Protein AF-A0A523GGI2-F1 (afdb_monomer)

Secondary str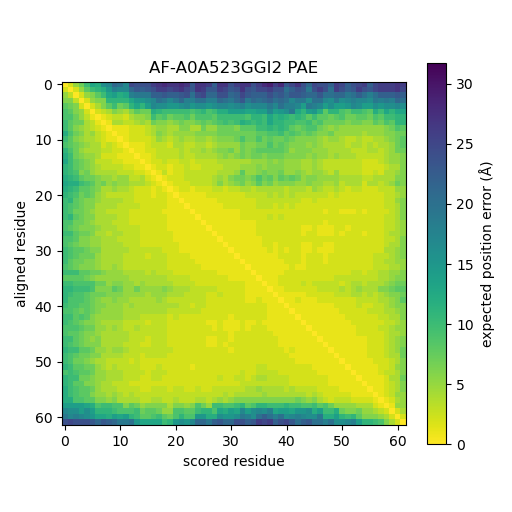ucture (DSSP, 8-state):
----TT--HHHHGGG--TTTHHHHHHHHHHHHHHHHTT--HHHHHHHHHHHHHHHHTS----

Solvent-accessible surface area (backbone atoms only — not comparable to full-atom values): 3831 Å² total; per-residue (Å²): 132,88,81,56,85,82,71,51,67,79,78,49,50,82,48,60,45,90,90,29,46,67,60,52,53,48,48,51,51,53,45,51,55,41,46,78,69,72,44,62,59,70,60,45,53,50,52,45,53,54,51,47,56,55,41,47,68,49,77,83,83,127

Nearest PDB structures (foldseek):
  1skv-assembly2_C  TM=5.325E-01  e=3.439E+00  Sulfolobus spindle-shaped virus 1
  6x94-assembly1_A  TM=6.215E-01  e=8.095E+00  Methanosarcina mazei Go1

Foldseek 3Di:
DPPPVPDDVVVQVVLDDPQQPVVLVVLVVVLVVCVVVVHDNVVSVVVNVVSVVCSSPDDPDD

Radius of gyration: 13.46 Å; Cα contacts (8 Å, |Δi|>4): 28; chains: 1; bounding box: 33×23×32 Å

Sequence (62 aa):
ETNDSKFSIDKFAPYVHQNNIYGITKALEDATYHIERNGNPKVIFTDLSIQLTRLIHKKELV

pLDDT: mean 88.9, std 12.41, range [40.81, 97.94]

Structure (mmCIF, N/CA/C/O backbone):
data_AF-A0A523GGI2-F1
#
_entry.id   AF-A0A523GGI2-F1
#
loop_
_atom_site.group_PDB
_atom_site.id
_atom_site.type_symbol
_atom_site.label_atom_id
_atom_site.label_alt_id
_atom_site.label_comp_id
_atom_site.label_asym_id
_atom_site.label_entity_id
_atom_site.label_seq_id
_atom_site.pdbx_PDB_ins_code
_atom_site.Cartn_x
_atom_site.Cartn_y
_atom_site.Cartn_z
_atom_site.occupancy
_atom_site.B_iso_or_equiv
_atom_site.auth_seq_id
_atom_site.auth_comp_id
_atom_site.auth_asym_id
_atom_site.auth_atom_id
_atom_site.pdbx_PDB_model_num
ATOM 1 N N . GLU A 1 1 ? 13.695 -16.066 5.891 1.00 40.81 1 GLU A N 1
ATOM 2 C CA . GLU A 1 1 ? 12.231 -15.903 5.787 1.00 40.81 1 GLU A CA 1
ATOM 3 C C . GLU A 1 1 ? 11.710 -15.391 7.116 1.00 40.81 1 GLU A C 1
ATOM 5 O O . GLU A 1 1 ? 11.939 -16.014 8.147 1.00 40.81 1 GLU A O 1
ATOM 10 N N . THR A 1 2 ? 11.136 -14.195 7.125 1.00 46.38 2 THR A N 1
ATOM 11 C CA . THR A 1 2 ? 10.655 -13.530 8.339 1.00 46.38 2 THR A CA 1
ATOM 12 C C . THR A 1 2 ? 9.268 -14.054 8.693 1.00 46.38 2 THR A C 1
ATOM 14 O O . THR A 1 2 ? 8.264 -13.430 8.365 1.00 46.38 2 THR A O 1
ATOM 17 N N . ASN A 1 3 ? 9.208 -15.205 9.367 1.00 60.62 3 ASN A N 1
ATOM 18 C CA . ASN A 1 3 ? 8.035 -15.582 10.158 1.00 60.62 3 ASN A CA 1
ATOM 19 C C . ASN A 1 3 ? 7.997 -14.676 11.397 1.00 60.62 3 ASN A C 1
ATOM 21 O O . ASN A 1 3 ? 8.399 -15.073 12.490 1.00 60.62 3 ASN A O 1
ATOM 25 N N . ASP A 1 4 ? 7.611 -13.416 11.201 1.00 67.12 4 ASP A N 1
ATOM 26 C CA . ASP A 1 4 ? 7.399 -12.487 12.303 1.00 67.12 4 ASP A CA 1
ATOM 27 C C . ASP A 1 4 ? 6.116 -12.898 13.030 1.00 67.12 4 ASP A C 1
ATOM 29 O O . ASP A 1 4 ? 5.003 -12.631 12.580 1.00 67.12 4 ASP A O 1
ATOM 33 N N . SER A 1 5 ? 6.273 -13.578 14.165 1.00 71.88 5 SER A N 1
ATOM 34 C CA . SER A 1 5 ? 5.175 -14.078 14.999 1.00 71.88 5 SER A CA 1
ATOM 35 C C . SER A 1 5 ? 4.293 -12.970 15.587 1.00 71.88 5 SER A C 1
ATOM 37 O O . SER A 1 5 ? 3.271 -13.254 16.215 1.00 71.88 5 SER A O 1
ATOM 39 N N . LYS A 1 6 ? 4.664 -11.697 15.400 1.00 78.19 6 LYS A N 1
ATOM 40 C CA . LYS A 1 6 ? 3.879 -10.539 15.838 1.00 78.19 6 LYS A CA 1
ATOM 41 C C . LYS A 1 6 ? 2.812 -10.122 14.829 1.00 78.19 6 LYS A C 1
ATOM 43 O O . LYS A 1 6 ? 1.807 -9.539 15.250 1.00 78.19 6 LYS A O 1
ATOM 48 N N . PHE A 1 7 ? 2.998 -10.416 13.542 1.00 79.50 7 PHE A N 1
ATOM 49 C CA . PHE A 1 7 ? 2.007 -10.118 12.514 1.00 79.50 7 PHE A CA 1
ATOM 50 C C . PHE A 1 7 ? 0.928 -11.208 12.493 1.00 79.50 7 PHE A C 1
ATOM 52 O O . PHE A 1 7 ? 1.217 -12.390 12.336 1.00 79.50 7 PHE A O 1
ATOM 59 N N . SER A 1 8 ? -0.329 -10.807 12.662 1.00 85.19 8 SER A N 1
ATOM 60 C CA . SER A 1 8 ? -1.497 -11.684 12.550 1.00 85.19 8 SER A CA 1
ATOM 61 C C . SER A 1 8 ? -2.548 -10.965 11.715 1.00 85.19 8 SER A C 1
ATOM 63 O O . SER A 1 8 ? -2.835 -9.787 11.948 1.00 85.19 8 SER A O 1
ATOM 65 N N . ILE A 1 9 ? -3.117 -11.685 10.747 1.00 82.19 9 ILE A N 1
ATOM 66 C CA . ILE A 1 9 ? -4.178 -11.173 9.873 1.00 82.19 9 ILE A CA 1
ATOM 67 C C . ILE A 1 9 ? -5.408 -10.773 10.693 1.00 82.19 9 ILE A C 1
ATOM 69 O O . ILE A 1 9 ? -6.026 -9.756 10.393 1.00 82.19 9 ILE A O 1
ATOM 73 N N . ASP A 1 10 ? -5.700 -11.479 11.786 1.00 86.25 10 ASP A N 1
ATOM 74 C CA . ASP A 1 10 ? -6.819 -11.164 12.681 1.00 86.25 10 ASP A CA 1
ATOM 75 C C . ASP A 1 10 ? -6.681 -9.771 13.309 1.00 86.25 10 ASP A C 1
ATOM 77 O O . ASP A 1 10 ? -7.671 -9.074 13.516 1.00 86.25 10 ASP A O 1
ATOM 81 N N . LYS A 1 11 ? -5.444 -9.328 13.573 1.00 86.31 11 LYS A N 1
ATOM 82 C CA . LYS A 1 11 ? -5.162 -7.974 14.077 1.00 86.31 11 LYS A CA 1
ATOM 83 C C . LYS A 1 11 ? -5.231 -6.910 12.983 1.00 86.31 11 LYS A C 1
ATOM 85 O O . LYS A 1 11 ? -5.396 -5.739 13.304 1.00 86.31 11 LYS A O 1
ATOM 90 N N . PHE A 1 12 ? -5.076 -7.298 11.718 1.00 84.56 1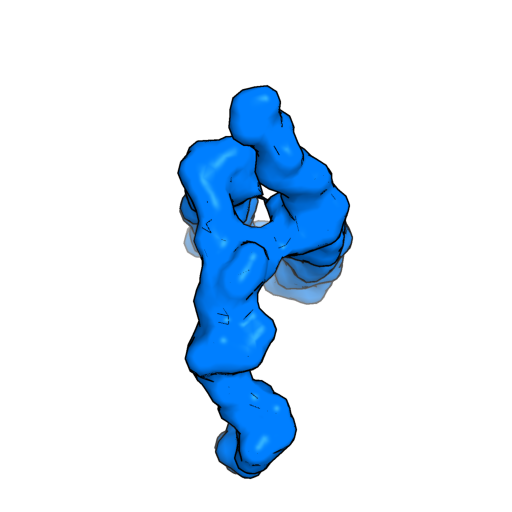2 PHE A N 1
ATOM 91 C CA . PHE A 1 12 ? -5.137 -6.397 10.568 1.00 84.56 12 PHE A CA 1
ATOM 92 C C . PHE A 1 12 ? -6.567 -6.211 10.044 1.00 84.56 12 PHE A C 1
ATOM 94 O O . PHE A 1 12 ? -6.926 -5.112 9.626 1.00 84.56 12 PHE A O 1
ATOM 101 N N . ALA A 1 13 ? -7.397 -7.255 10.120 1.00 87.50 13 ALA A N 1
ATOM 102 C CA . ALA A 1 13 ? -8.766 -7.263 9.611 1.00 87.50 13 ALA A CA 1
ATOM 103 C C . ALA A 1 13 ? -9.630 -6.059 10.055 1.00 87.50 13 ALA A C 1
ATOM 105 O O . ALA A 1 13 ? -10.312 -5.506 9.195 1.00 87.50 13 ALA A O 1
ATOM 106 N N . PRO A 1 14 ? -9.573 -5.568 11.315 1.00 88.12 14 PRO A N 1
ATOM 107 C CA . PRO A 1 14 ? -10.378 -4.419 11.748 1.00 88.12 14 PRO A CA 1
ATOM 108 C C . PRO A 1 14 ? -10.062 -3.103 11.028 1.00 88.12 14 PRO A C 1
ATOM 110 O O . PRO A 1 14 ? -10.873 -2.183 11.055 1.00 88.12 14 PRO A O 1
ATOM 113 N N . TYR A 1 15 ? -8.890 -2.986 10.401 1.00 88.81 15 TYR A N 1
ATOM 114 C CA . TYR A 1 15 ? -8.487 -1.777 9.686 1.00 88.81 15 TYR A CA 1
ATOM 115 C C . TYR A 1 15 ? -8.940 -1.757 8.221 1.00 88.81 15 TYR A C 1
ATOM 117 O O . TYR A 1 15 ? -8.729 -0.764 7.525 1.00 88.81 15 TYR A O 1
ATOM 125 N N . VAL A 1 16 ? -9.546 -2.840 7.729 1.00 90.38 16 VAL A N 1
ATOM 126 C CA . VAL A 1 16 ? -10.059 -2.946 6.362 1.00 90.38 16 VAL A CA 1
ATOM 127 C C . VAL A 1 16 ? -11.583 -2.976 6.410 1.00 90.38 16 VAL A C 1
ATOM 129 O O . VAL A 1 16 ? -12.184 -3.892 6.960 1.00 90.38 16 VAL A O 1
ATOM 132 N N . HIS A 1 17 ? -12.216 -1.972 5.813 1.00 90.75 17 HIS A N 1
ATOM 133 C CA . HIS A 1 17 ? -13.663 -1.775 5.833 1.00 90.75 17 HIS A CA 1
ATOM 134 C C . HIS A 1 17 ? -14.179 -1.274 4.474 1.00 90.75 17 HIS A C 1
ATOM 136 O O . HIS A 1 17 ? -13.417 -0.840 3.605 1.00 90.75 17 HIS A O 1
ATOM 142 N N . GLN A 1 18 ? -15.500 -1.233 4.299 1.00 87.06 18 GLN A N 1
ATOM 143 C CA . GLN A 1 18 ? -16.166 -0.850 3.042 1.00 87.06 18 GLN A CA 1
ATOM 144 C C . GLN A 1 18 ? -15.669 0.471 2.413 1.00 87.06 18 GLN A C 1
ATOM 146 O O . GLN A 1 18 ? -15.579 0.589 1.194 1.00 87.06 18 GLN A O 1
ATOM 151 N N . ASN A 1 19 ? -15.278 1.455 3.231 1.00 87.75 19 ASN A N 1
ATOM 152 C CA . ASN A 1 19 ? -14.849 2.783 2.769 1.00 87.75 19 ASN A CA 1
ATOM 153 C C . ASN A 1 19 ? -13.360 2.878 2.349 1.00 87.75 19 ASN A C 1
ATOM 155 O O . ASN A 1 19 ? -12.930 3.913 1.826 1.00 87.75 19 ASN A O 1
ATOM 159 N N . ASN A 1 20 ? -12.543 1.848 2.604 1.00 92.50 20 ASN A N 1
ATOM 160 C CA . ASN A 1 20 ? -11.118 1.843 2.246 1.00 92.50 20 ASN A CA 1
ATOM 161 C C . ASN A 1 20 ? -10.701 0.650 1.376 1.00 92.50 20 ASN A C 1
ATOM 163 O O . ASN A 1 20 ? -9.716 0.787 0.654 1.00 92.50 20 ASN A O 1
ATOM 167 N N . ILE A 1 21 ? -11.471 -0.446 1.352 1.00 92.44 21 ILE A N 1
ATOM 168 C CA . ILE A 1 21 ? -11.137 -1.661 0.596 1.00 92.44 21 ILE A CA 1
ATOM 169 C C . ILE A 1 21 ? -10.844 -1.379 -0.882 1.00 92.44 21 ILE A C 1
ATOM 171 O O . ILE A 1 21 ? -9.778 -1.738 -1.367 1.00 92.44 21 ILE A O 1
ATOM 175 N N . TYR A 1 22 ? -11.711 -0.635 -1.573 1.00 94.44 22 TYR A N 1
ATOM 176 C CA . TYR A 1 22 ? -11.507 -0.301 -2.987 1.00 94.44 22 TYR A CA 1
ATOM 177 C C . TYR A 1 22 ? -10.255 0.553 -3.223 1.00 94.44 22 TYR A C 1
ATOM 179 O O . TYR A 1 22 ? -9.580 0.400 -4.238 1.00 94.44 22 TYR A O 1
ATOM 187 N N . GLY A 1 23 ? -9.926 1.441 -2.280 1.00 94.75 23 GLY A N 1
ATOM 188 C CA . GLY A 1 23 ? -8.708 2.247 -2.350 1.00 94.75 23 GLY A CA 1
ATOM 189 C C . GLY A 1 23 ? -7.451 1.402 -2.159 1.00 94.75 23 GLY A C 1
ATOM 190 O O . GLY A 1 23 ? -6.474 1.597 -2.875 1.00 94.75 23 GLY A O 1
ATOM 191 N N . ILE A 1 24 ? -7.490 0.442 -1.229 1.00 95.25 24 ILE A N 1
ATOM 192 C CA . ILE A 1 24 ? -6.381 -0.485 -0.970 1.00 95.25 24 ILE A CA 1
ATOM 193 C C . ILE A 1 24 ? -6.155 -1.378 -2.191 1.00 95.25 24 ILE A C 1
ATOM 195 O O . ILE A 1 24 ? -5.024 -1.480 -2.660 1.00 95.25 24 ILE A O 1
ATOM 199 N N . THR A 1 25 ? -7.219 -1.974 -2.735 1.00 95.88 25 THR A N 1
ATOM 200 C CA . THR A 1 25 ? -7.146 -2.819 -3.933 1.00 95.88 25 THR A CA 1
ATOM 201 C C . THR A 1 25 ? -6.542 -2.058 -5.106 1.00 95.88 25 THR A C 1
ATOM 203 O O . THR A 1 25 ? -5.567 -2.523 -5.688 1.00 95.88 25 THR A O 1
ATOM 206 N N . LYS A 1 26 ? -7.035 -0.847 -5.387 1.00 97.00 26 LYS A N 1
ATOM 207 C CA . LYS A 1 26 ? -6.507 -0.023 -6.475 1.00 97.00 26 LYS A CA 1
ATOM 208 C C . LYS A 1 26 ? -5.023 0.311 -6.292 1.00 97.00 26 LYS A C 1
ATOM 210 O O . LYS A 1 26 ? -4.255 0.192 -7.237 1.00 97.00 26 LYS A O 1
ATOM 215 N N . ALA A 1 27 ? -4.605 0.689 -5.083 1.00 96.31 27 ALA A N 1
ATOM 216 C CA . ALA A 1 27 ? -3.201 1.000 -4.811 1.00 96.31 27 ALA A CA 1
ATOM 217 C C . ALA A 1 27 ? -2.280 -0.215 -5.039 1.00 96.31 27 ALA A C 1
ATOM 219 O O . ALA A 1 27 ? -1.171 -0.063 -5.552 1.00 96.31 27 ALA A O 1
ATOM 220 N N . LEU A 1 28 ? -2.739 -1.422 -4.691 1.00 96.75 28 LEU A N 1
ATOM 221 C CA . LEU A 1 28 ?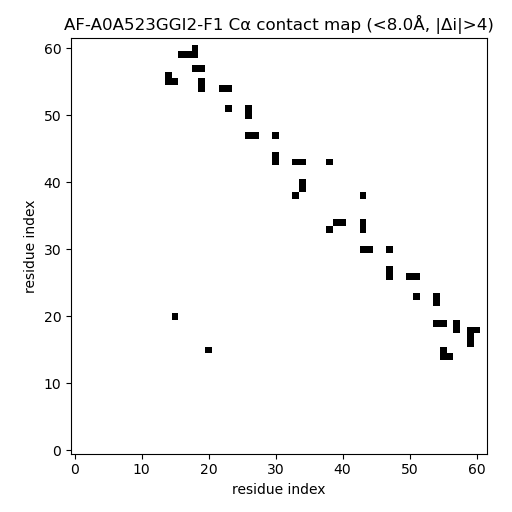 -2.008 -2.668 -4.943 1.00 96.75 28 LEU A CA 1
ATOM 222 C C . LEU A 1 28 ? -1.934 -3.005 -6.439 1.00 96.75 28 LEU A C 1
ATOM 224 O O . LEU A 1 28 ? -0.869 -3.397 -6.921 1.00 96.75 28 LEU A O 1
ATOM 228 N N . GLU A 1 29 ? -3.033 -2.836 -7.175 1.00 97.56 29 GLU A N 1
ATOM 229 C CA . GLU A 1 29 ? -3.088 -3.035 -8.629 1.00 97.56 29 GLU A CA 1
ATOM 230 C C . GLU A 1 29 ? -2.161 -2.058 -9.362 1.00 97.56 29 GLU A C 1
ATOM 232 O O . GLU A 1 29 ? -1.337 -2.488 -10.170 1.00 97.56 29 GLU A O 1
ATOM 237 N N . ASP A 1 30 ? -2.218 -0.767 -9.021 1.00 97.56 30 ASP A N 1
ATOM 238 C CA . ASP A 1 30 ? -1.367 0.275 -9.606 1.00 97.56 30 ASP A CA 1
ATOM 239 C C . ASP A 1 30 ? 0.120 -0.005 -9.323 1.00 97.56 30 ASP A C 1
ATOM 241 O O . ASP A 1 30 ? 0.959 0.063 -10.225 1.00 97.56 30 ASP A O 1
ATOM 245 N N . ALA A 1 31 ? 0.466 -0.388 -8.088 1.00 97.50 31 ALA A N 1
ATOM 246 C CA . ALA A 1 31 ? 1.835 -0.756 -7.733 1.00 97.50 31 ALA A CA 1
ATOM 247 C C . ALA A 1 31 ? 2.328 -1.975 -8.527 1.00 97.50 31 ALA A C 1
ATOM 249 O O . ALA A 1 31 ? 3.447 -1.963 -9.044 1.00 97.50 31 ALA A O 1
ATOM 250 N N . THR A 1 32 ? 1.487 -3.002 -8.666 1.00 97.56 32 THR A N 1
ATOM 251 C CA . THR A 1 32 ? 1.798 -4.207 -9.452 1.00 97.56 32 THR A CA 1
ATOM 252 C C . THR A 1 32 ? 2.043 -3.845 -10.913 1.00 97.56 32 THR A C 1
ATOM 254 O O . THR A 1 32 ? 3.095 -4.165 -11.466 1.00 97.56 32 THR A O 1
ATOM 257 N N . TYR A 1 33 ? 1.137 -3.070 -11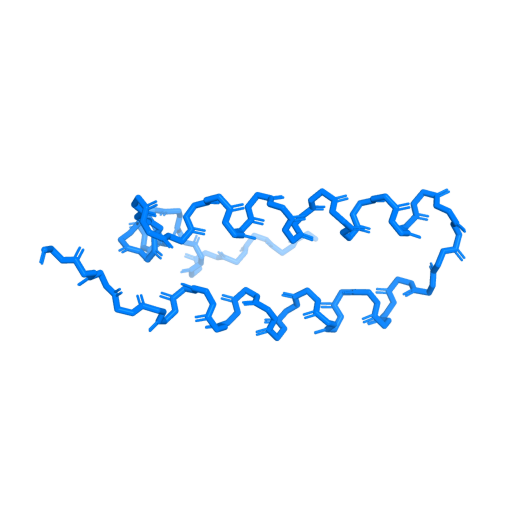.505 1.00 97.94 33 TYR A N 1
ATOM 258 C CA . TYR A 1 33 ? 1.245 -2.587 -12.875 1.00 97.94 33 TYR A CA 1
ATOM 259 C C . TYR A 1 33 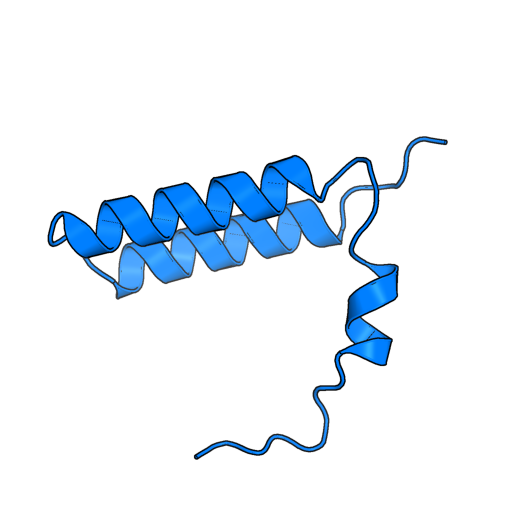? 2.519 -1.761 -13.119 1.00 97.94 33 TYR A C 1
ATOM 261 O O . TYR A 1 33 ? 3.189 -1.912 -14.144 1.00 97.94 33 TYR A O 1
ATOM 269 N N . HIS A 1 34 ? 2.901 -0.892 -12.179 1.00 97.12 34 HIS A N 1
ATOM 270 C CA . HIS A 1 34 ? 4.130 -0.108 -12.294 1.00 97.12 34 HIS A CA 1
ATOM 271 C C . HIS A 1 34 ? 5.400 -0.964 -12.188 1.00 97.12 34 HIS A C 1
ATOM 273 O O . HIS A 1 34 ? 6.385 -0.662 -12.867 1.00 97.12 34 HIS A O 1
ATOM 279 N N . ILE A 1 35 ? 5.386 -2.034 -11.387 1.00 97.12 35 ILE A N 1
ATOM 280 C CA . ILE A 1 35 ? 6.501 -2.989 -11.296 1.00 97.12 35 ILE A CA 1
ATOM 281 C C . ILE A 1 35 ? 6.640 -3.774 -12.604 1.00 97.12 35 ILE A C 1
ATOM 283 O O . ILE A 1 35 ? 7.745 -3.862 -13.140 1.00 97.12 35 ILE A O 1
ATOM 287 N N . GLU A 1 36 ? 5.535 -4.275 -13.162 1.00 97.25 36 GLU A N 1
ATOM 288 C CA . GLU A 1 36 ? 5.519 -4.992 -14.449 1.00 97.25 36 GLU A CA 1
ATOM 289 C C . GLU A 1 36 ? 6.054 -4.137 -15.606 1.00 97.25 36 GLU A C 1
ATOM 291 O O . GLU A 1 36 ? 6.662 -4.648 -16.546 1.00 97.25 36 GLU A O 1
ATOM 296 N N . ARG A 1 37 ? 5.899 -2.812 -15.520 1.00 96.81 37 ARG A N 1
ATOM 297 C CA . ARG A 1 37 ? 6.451 -1.845 -16.482 1.00 96.81 37 ARG A CA 1
ATOM 298 C C . ARG A 1 37 ? 7.907 -1.448 -16.224 1.00 96.81 37 ARG A C 1
ATOM 300 O O . ARG A 1 37 ? 8.358 -0.435 -16.756 1.00 96.81 37 ARG A O 1
ATOM 307 N N . ASN A 1 38 ? 8.655 -2.238 -15.455 1.00 96.56 38 ASN A N 1
ATOM 308 C CA . ASN A 1 38 ? 10.048 -1.972 -15.079 1.00 96.56 38 ASN A CA 1
ATOM 309 C C . ASN A 1 38 ? 10.238 -0.654 -14.302 1.00 96.56 38 ASN A C 1
ATOM 311 O O . ASN A 1 38 ? 11.294 -0.022 -14.381 1.00 96.56 38 ASN A O 1
ATOM 315 N N . GLY A 1 39 ? 9.225 -0.214 -13.552 1.00 96.69 39 GLY A N 1
ATOM 316 C CA . GLY A 1 39 ? 9.366 0.914 -12.637 1.00 96.69 39 GLY A CA 1
ATOM 317 C C . GLY A 1 39 ? 10.271 0.573 -11.447 1.00 96.69 39 GLY A C 1
ATOM 318 O O . GLY A 1 39 ? 10.463 -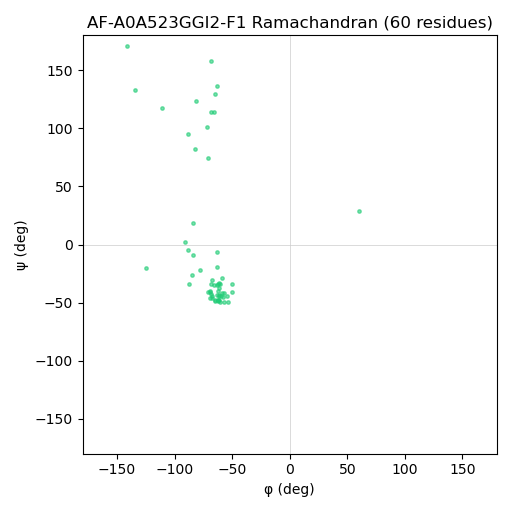0.592 -11.104 1.00 96.69 39 GLY A O 1
ATOM 319 N N . ASN A 1 40 ? 10.849 1.590 -10.797 1.00 97.69 40 ASN A N 1
ATOM 320 C CA . ASN A 1 40 ? 11.764 1.372 -9.673 1.00 97.69 40 ASN A CA 1
ATOM 321 C C . ASN A 1 40 ? 11.008 0.800 -8.454 1.00 97.69 40 ASN A C 1
ATOM 323 O O . ASN A 1 40 ? 10.231 1.540 -7.838 1.00 97.69 40 ASN A O 1
ATOM 327 N N . PRO A 1 41 ? 11.279 -0.452 -8.028 1.00 96.44 41 PRO A N 1
ATOM 328 C CA . PRO A 1 41 ? 10.508 -1.090 -6.963 1.00 96.44 41 PRO A CA 1
ATOM 329 C C . PRO A 1 41 ? 10.608 -0.349 -5.630 1.00 96.44 41 PRO A C 1
ATOM 331 O O . PRO A 1 41 ? 9.631 -0.272 -4.894 1.00 96.44 41 PRO A O 1
ATOM 334 N N . LYS A 1 42 ? 11.763 0.257 -5.319 1.00 97.19 42 LYS A N 1
ATOM 335 C CA . LYS A 1 42 ? 11.943 1.002 -4.064 1.00 97.19 42 LYS A CA 1
ATOM 336 C C . LYS A 1 42 ? 11.011 2.206 -3.998 1.00 97.19 42 LYS A C 1
ATOM 338 O O . LYS A 1 42 ? 10.409 2.447 -2.958 1.00 97.19 42 LYS A O 1
ATOM 343 N N . VAL A 1 43 ? 10.880 2.946 -5.098 1.00 97.44 43 VAL A N 1
ATOM 344 C CA . VAL A 1 43 ? 9.998 4.120 -5.161 1.00 97.44 43 VAL A CA 1
ATOM 345 C C . VAL A 1 43 ? 8.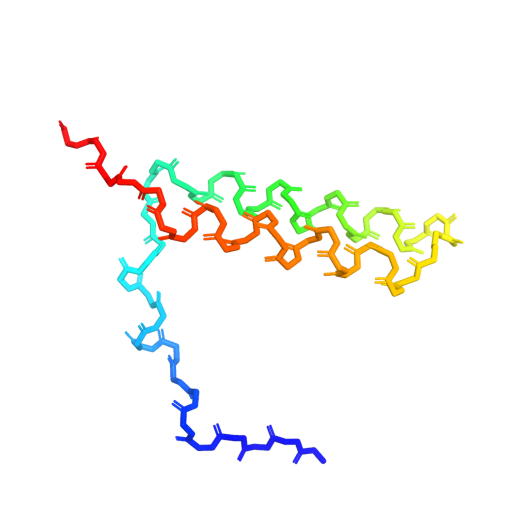537 3.685 -5.104 1.00 97.44 43 VAL A C 1
ATOM 347 O O . VAL A 1 43 ? 7.783 4.223 -4.300 1.00 97.44 43 VAL A O 1
ATOM 350 N N . ILE A 1 44 ? 8.163 2.664 -5.879 1.00 97.81 44 ILE A N 1
ATOM 351 C CA . ILE A 1 44 ? 6.787 2.149 -5.931 1.00 97.81 44 ILE A CA 1
ATOM 352 C C . ILE A 1 44 ? 6.343 1.622 -4.564 1.00 97.81 44 ILE A C 1
ATOM 354 O O . ILE A 1 44 ? 5.288 2.008 -4.073 1.00 97.81 44 ILE A O 1
ATOM 358 N N . PHE A 1 45 ? 7.159 0.800 -3.900 1.00 97.44 45 PHE A N 1
ATOM 359 C CA . PHE A 1 45 ? 6.817 0.293 -2.571 1.00 97.44 45 PHE A CA 1
ATOM 360 C C . PHE A 1 45 ? 6.805 1.391 -1.504 1.00 97.44 45 PHE A C 1
ATOM 362 O O . PHE A 1 45 ? 6.018 1.307 -0.562 1.00 97.44 45 PHE A O 1
ATOM 369 N N . THR A 1 46 ? 7.632 2.433 -1.645 1.00 97.50 46 THR A N 1
ATOM 370 C CA . THR A 1 46 ? 7.595 3.590 -0.735 1.00 97.50 46 THR A CA 1
ATOM 371 C C . THR A 1 46 ? 6.274 4.338 -0.872 1.00 97.50 46 THR A C 1
ATOM 373 O O . THR A 1 46 ? 5.618 4.609 0.133 1.00 97.50 46 THR A O 1
ATOM 376 N N . ASP A 1 47 ? 5.854 4.625 -2.103 1.00 97.19 47 ASP A N 1
ATOM 377 C CA . ASP A 1 47 ? 4.577 5.283 -2.371 1.00 97.19 47 ASP A CA 1
ATOM 378 C C . ASP A 1 47 ? 3.393 4.428 -1.889 1.00 97.19 47 ASP A C 1
ATOM 380 O O . ASP A 1 47 ? 2.566 4.902 -1.107 1.00 97.19 47 ASP A O 1
ATOM 384 N N . LEU A 1 48 ? 3.388 3.131 -2.218 1.00 97.44 48 LEU A N 1
ATOM 385 C CA . LEU A 1 48 ? 2.391 2.169 -1.742 1.00 97.44 48 LEU A CA 1
ATOM 386 C C . LEU A 1 48 ? 2.290 2.153 -0.209 1.00 97.44 48 LEU A C 1
ATOM 388 O O . LEU A 1 48 ? 1.189 2.173 0.336 1.00 97.44 48 LEU A O 1
ATOM 392 N N . SER A 1 49 ? 3.423 2.159 0.499 1.00 96.19 49 SER A N 1
ATOM 393 C CA . SER A 1 49 ? 3.457 2.150 1.970 1.00 96.19 49 SER A CA 1
ATOM 394 C C . SER A 1 49 ? 2.808 3.403 2.570 1.00 96.19 49 SER A C 1
ATOM 396 O O . SER A 1 49 ? 2.066 3.319 3.555 1.00 96.19 49 SER A O 1
ATOM 398 N N . ILE A 1 50 ? 3.038 4.571 1.962 1.00 96.50 50 ILE A N 1
ATOM 399 C CA . ILE A 1 50 ? 2.415 5.836 2.376 1.00 96.50 50 ILE A CA 1
ATOM 400 C C . ILE A 1 50 ? 0.906 5.800 2.101 1.00 96.50 50 ILE A C 1
ATOM 402 O O . ILE A 1 50 ? 0.114 6.197 2.962 1.00 96.50 50 ILE A O 1
ATOM 406 N N . GLN A 1 51 ? 0.494 5.308 0.929 1.00 95.94 51 GLN A N 1
ATOM 407 C CA . GLN A 1 51 ? -0.916 5.186 0.561 1.00 95.94 51 GLN A CA 1
ATOM 408 C C . GLN A 1 51 ? -1.671 4.232 1.496 1.00 95.94 51 GLN A C 1
ATOM 410 O O . GLN A 1 51 ? -2.704 4.618 2.047 1.00 95.94 51 GLN A O 1
ATOM 415 N N . LEU A 1 52 ? -1.135 3.032 1.750 1.00 94.44 52 LEU A N 1
ATOM 416 C CA . LEU A 1 52 ? -1.735 2.061 2.671 1.00 94.44 52 LEU A CA 1
ATOM 417 C C . LEU A 1 52 ? -1.891 2.648 4.071 1.00 94.44 52 LEU A C 1
ATOM 419 O O . LEU A 1 52 ? -2.965 2.541 4.659 1.00 94.44 52 LEU A O 1
ATOM 423 N N . THR A 1 53 ? -0.860 3.329 4.580 1.00 94.25 53 THR A N 1
ATOM 424 C CA . THR A 1 53 ? -0.916 3.965 5.903 1.00 94.25 53 THR A CA 1
ATOM 425 C C . THR A 1 53 ? -2.085 4.948 5.995 1.00 94.25 53 THR A C 1
ATOM 427 O O . THR A 1 53 ? -2.802 4.954 6.993 1.00 94.25 53 THR A O 1
ATOM 430 N N . ARG A 1 54 ? -2.338 5.747 4.953 1.00 93.19 54 ARG A N 1
ATOM 43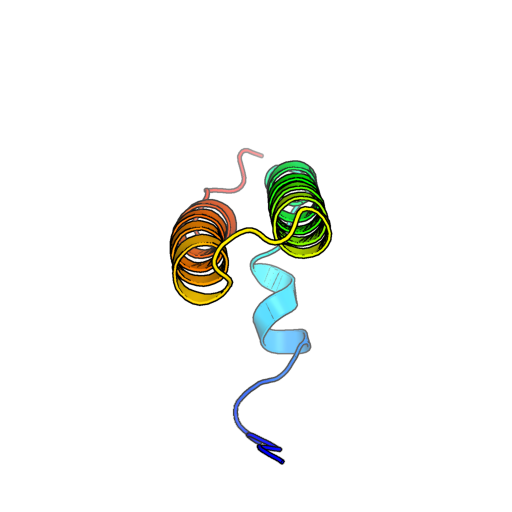1 C CA . ARG A 1 54 ? -3.477 6.683 4.924 1.00 93.19 54 ARG A CA 1
ATOM 432 C C . ARG A 1 54 ? -4.826 5.969 4.832 1.00 93.19 54 ARG A C 1
ATOM 434 O O . ARG A 1 54 ? -5.779 6.402 5.472 1.00 93.19 54 ARG A O 1
ATOM 441 N N . LEU A 1 55 ? -4.914 4.900 4.043 1.00 93.69 55 LEU A N 1
ATOM 442 C CA . LEU A 1 55 ? -6.157 4.161 3.807 1.00 93.69 55 LEU A CA 1
ATOM 443 C C . LEU A 1 55 ? -6.609 3.357 5.034 1.00 93.69 55 LEU A C 1
ATOM 445 O O . LEU A 1 55 ? -7.793 3.368 5.362 1.00 93.69 55 LEU A O 1
ATOM 449 N N . ILE A 1 56 ? -5.671 2.720 5.734 1.00 92.50 56 ILE A N 1
ATOM 450 C CA . ILE A 1 56 ? -5.901 1.921 6.953 1.00 92.50 56 ILE A CA 1
ATOM 451 C C . ILE A 1 56 ? -6.384 2.801 8.117 1.00 92.50 56 ILE A C 1
ATOM 453 O O . ILE A 1 56 ? -7.215 2.375 8.909 1.00 92.50 56 ILE A O 1
ATOM 457 N N . HIS A 1 57 ? -5.904 4.045 8.208 1.00 90.56 57 HIS A N 1
ATOM 458 C CA . HIS A 1 57 ? -6.326 4.999 9.243 1.00 90.56 57 HIS A CA 1
ATOM 459 C C . HIS A 1 57 ? -7.515 5.876 8.825 1.00 90.56 57 HIS A C 1
ATOM 461 O O . HIS A 1 57 ? -7.924 6.769 9.572 1.00 90.56 57 HIS A O 1
ATOM 467 N N . LYS A 1 58 ? -8.067 5.671 7.624 1.00 87.81 58 LYS A N 1
ATOM 468 C CA . LYS A 1 58 ? -9.250 6.404 7.178 1.00 87.81 58 LYS A CA 1
ATOM 469 C C . LYS A 1 58 ? -10.418 6.016 8.081 1.00 87.81 58 LYS A C 1
ATOM 471 O O . LYS A 1 58 ? -10.675 4.839 8.281 1.00 87.81 58 LYS A O 1
ATOM 476 N N . LYS A 1 59 ? -11.131 7.004 8.622 1.00 81.69 59 LYS A N 1
ATOM 477 C CA . LYS A 1 59 ? -12.287 6.750 9.486 1.00 81.69 59 LYS A CA 1
ATOM 478 C C . LYS A 1 59 ? -13.387 6.018 8.705 1.00 81.69 59 LYS A C 1
ATOM 480 O O . LYS A 1 59 ? -13.716 6.410 7.578 1.00 81.69 59 LYS A O 1
ATOM 485 N N . GLU A 1 60 ? -13.990 5.010 9.327 1.00 77.12 60 GLU A N 1
ATOM 486 C CA . GLU A 1 60 ? -15.244 4.443 8.845 1.00 77.12 60 GLU A CA 1
ATOM 487 C C . GLU A 1 60 ? -16.342 5.508 8.988 1.00 77.12 60 GLU A C 1
ATOM 489 O O . GLU A 1 60 ? -16.651 5.976 10.087 1.00 77.12 60 GLU A O 1
ATOM 494 N N . LEU A 1 61 ? -16.860 5.969 7.850 1.00 69.38 61 LEU A N 1
ATOM 495 C CA . LEU A 1 61 ? -18.034 6.829 7.805 1.00 69.38 61 LEU A CA 1
ATOM 496 C C . LEU A 1 61 ? -19.227 5.878 7.749 1.00 69.38 61 LEU A C 1
ATOM 498 O O . LEU A 1 61 ? -19.525 5.348 6.681 1.00 69.38 61 LEU A O 1
ATOM 502 N N . VAL A 1 62 ? -19.796 5.591 8.920 1.00 58.34 62 VAL A N 1
ATOM 503 C CA . VAL A 1 62 ? -21.120 4.965 9.049 1.00 58.34 62 VAL A CA 1
ATOM 504 C C . VAL A 1 62 ? -22.176 5.977 8.631 1.00 58.34 62 VAL A C 1
ATOM 506 O O . VAL A 1 62 ? -22.058 7.141 9.084 1.00 58.34 62 VAL A O 1
#

Mean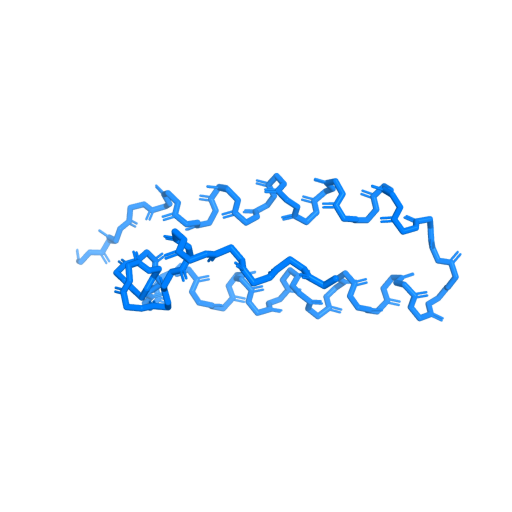 predicted aligned error: 5.44 Å